Protein AF-A0A2V8PW60-F1 (afdb_monomer_lite)

Sequence (141 aa):
EGDPLLIEDLERRRAELRDELGTIAGQTDAVTRRLIDGKVRRHFFSLAYLLRQYIRREELTMSLAKARLHFKAEINSTPEKEQRNLLLQAIERSATLRRVEALIHLHRLLKVWVAPHVISTSVMLALMVVHIVQVVFFNVR

Secondary structure (DSSP, 8-state):
------HHHHHHHHHHHHHHHHHHHHHS-HHHHHHIIIIIHHHHT-HHHHHHHHHHT--HHHHHHHHHHHTHHHHHT---HHHHHHHHHHHHHHHHHHHHHHHHHHHHHHHHHHHHHHHHHHHHHHHHHHHHHHHHHHHH-

pLDDT: mean 72.58, std 11.62, range [34.59, 96.12]

Structure (mmCIF, N/CA/C/O backbone):
data_AF-A0A2V8PW60-F1
#
_entry.id   AF-A0A2V8PW60-F1
#
loop_
_atom_site.group_PDB
_atom_site.id
_atom_site.type_symbol
_atom_site.label_atom_id
_atom_site.label_alt_id
_atom_site.label_comp_id
_atom_site.label_asym_id
_atom_site.label_entity_id
_atom_site.label_seq_id
_atom_site.pdbx_PDB_ins_code
_atom_site.Cartn_x
_atom_site.Cartn_y
_atom_site.Cartn_z
_atom_site.occupancy
_atom_site.B_iso_or_equiv
_atom_site.auth_seq_id
_atom_site.auth_comp_id
_atom_site.auth_asym_id
_atom_site.auth_atom_id
_atom_site.pdbx_PDB_model_num
ATOM 1 N N . GLU A 1 1 ? 21.622 -1.259 9.336 1.00 34.59 1 GLU A N 1
ATOM 2 C CA . GLU A 1 1 ? 21.223 -1.373 7.921 1.00 34.59 1 GLU A CA 1
ATOM 3 C C . GLU A 1 1 ? 20.133 -2.429 7.804 1.00 34.59 1 GLU A C 1
ATOM 5 O O . GLU A 1 1 ? 20.245 -3.452 8.462 1.00 34.59 1 GLU A O 1
ATOM 10 N N . GLY A 1 2 ? 19.038 -2.149 7.093 1.00 45.53 2 GLY A N 1
ATOM 11 C CA . GLY A 1 2 ? 17.938 -3.101 6.917 1.00 45.53 2 GLY A CA 1
ATOM 12 C C . GLY A 1 2 ? 18.092 -3.835 5.593 1.00 45.53 2 GLY A C 1
ATOM 13 O O . GLY A 1 2 ? 18.260 -3.172 4.570 1.00 45.53 2 GLY A O 1
ATOM 14 N N . ASP A 1 3 ? 18.048 -5.167 5.636 1.00 40.84 3 ASP A N 1
ATOM 15 C CA . ASP A 1 3 ? 18.051 -6.035 4.455 1.00 40.84 3 ASP A CA 1
ATOM 16 C C . ASP A 1 3 ? 17.055 -5.540 3.393 1.00 40.84 3 ASP A C 1
ATOM 18 O O . ASP A 1 3 ? 15.989 -5.012 3.749 1.00 40.84 3 ASP A O 1
ATOM 22 N N . PRO A 1 4 ? 17.364 -5.688 2.091 1.00 49.94 4 PRO A N 1
ATOM 23 C CA . PRO A 1 4 ? 16.420 -5.365 1.035 1.00 49.94 4 PRO A CA 1
ATOM 24 C C . PRO A 1 4 ? 15.196 -6.268 1.197 1.00 49.94 4 PRO A C 1
ATOM 26 O O . PRO A 1 4 ? 15.224 -7.433 0.818 1.00 49.94 4 PRO A O 1
ATOM 29 N N . LEU A 1 5 ? 14.128 -5.723 1.788 1.00 58.25 5 LEU A N 1
ATOM 30 C CA . LEU A 1 5 ? 12.847 -6.405 1.960 1.00 58.25 5 LEU A CA 1
ATOM 31 C C . LEU A 1 5 ? 12.398 -6.947 0.605 1.00 58.25 5 LEU A C 1
ATOM 33 O O . LEU A 1 5 ? 12.009 -6.183 -0.287 1.00 58.25 5 LEU A O 1
ATOM 37 N N . LEU A 1 6 ? 12.480 -8.267 0.457 1.00 69.81 6 LEU A N 1
ATOM 38 C CA . LEU A 1 6 ? 12.026 -8.956 -0.733 1.00 69.81 6 LEU A CA 1
ATOM 39 C C . LEU A 1 6 ? 10.514 -8.766 -0.829 1.00 69.81 6 LEU A C 1
ATOM 41 O O . LEU A 1 6 ? 9.796 -8.745 0.174 1.00 69.81 6 LEU A O 1
ATOM 45 N N . ILE A 1 7 ? 10.006 -8.588 -2.047 1.00 72.62 7 ILE A N 1
ATOM 46 C CA . ILE A 1 7 ? 8.569 -8.367 -2.240 1.00 72.62 7 ILE A CA 1
ATOM 47 C C . ILE A 1 7 ? 7.730 -9.529 -1.694 1.00 72.62 7 ILE A C 1
ATOM 49 O O . ILE A 1 7 ? 6.629 -9.309 -1.202 1.00 72.62 7 ILE A O 1
ATOM 53 N N . GLU A 1 8 ? 8.295 -10.733 -1.698 1.00 75.00 8 GLU A N 1
ATOM 54 C CA . GLU A 1 8 ? 7.716 -11.945 -1.121 1.00 75.00 8 GLU A CA 1
ATOM 55 C C . GLU A 1 8 ? 7.480 -11.808 0.391 1.00 75.00 8 GLU A C 1
ATOM 57 O O . GLU A 1 8 ? 6.430 -12.214 0.888 1.00 75.00 8 GLU A O 1
ATOM 62 N N . ASP A 1 9 ? 8.386 -11.149 1.120 1.00 79.44 9 ASP A N 1
ATOM 63 C CA . ASP A 1 9 ? 8.218 -10.882 2.552 1.00 79.44 9 ASP A CA 1
ATOM 64 C C . ASP A 1 9 ? 7.129 -9.839 2.802 1.00 79.44 9 ASP A C 1
ATOM 66 O O . ASP A 1 9 ? 6.349 -9.955 3.748 1.00 79.44 9 ASP A O 1
ATOM 70 N N . LEU A 1 10 ? 7.021 -8.831 1.930 1.00 77.69 10 LEU A N 1
ATOM 71 C CA . LEU A 1 10 ? 5.940 -7.846 1.998 1.00 77.69 10 LEU A CA 1
ATOM 72 C C . LEU A 1 10 ? 4.581 -8.485 1.691 1.00 77.69 10 LEU A C 1
ATOM 74 O O . LEU A 1 10 ? 3.590 -8.169 2.349 1.00 77.69 10 LEU A O 1
ATOM 78 N N . GLU A 1 11 ? 4.517 -9.395 0.722 1.00 78.69 11 GLU A N 1
ATOM 79 C CA . GLU A 1 11 ? 3.306 -10.147 0.396 1.00 78.69 11 GLU A CA 1
ATOM 80 C C . GLU A 1 11 ? 2.912 -11.109 1.521 1.00 78.69 11 GLU A C 1
ATOM 82 O O . GLU A 1 11 ? 1.738 -11.143 1.905 1.00 78.69 11 GLU A O 1
ATOM 87 N N . ARG A 1 12 ? 3.883 -11.807 2.122 1.00 82.25 12 ARG A N 1
ATOM 88 C CA . ARG A 1 12 ? 3.666 -12.638 3.313 1.00 82.25 12 ARG A CA 1
ATOM 89 C C . ARG A 1 12 ? 3.151 -11.792 4.474 1.00 82.25 12 ARG A C 1
ATOM 91 O O . ARG A 1 12 ? 2.107 -12.101 5.045 1.00 82.25 12 ARG A O 1
ATOM 98 N N . ARG A 1 13 ? 3.791 -10.653 4.750 1.00 80.50 13 ARG A N 1
ATOM 99 C CA . ARG A 1 13 ? 3.367 -9.746 5.822 1.00 80.50 13 ARG A CA 1
ATOM 100 C C . ARG A 1 13 ? 1.979 -9.160 5.580 1.00 80.50 13 ARG A C 1
ATOM 102 O O . ARG A 1 13 ? 1.215 -8.955 6.520 1.00 80.50 13 ARG A O 1
ATOM 109 N N . ARG A 1 14 ? 1.622 -8.899 4.321 1.00 78.88 14 ARG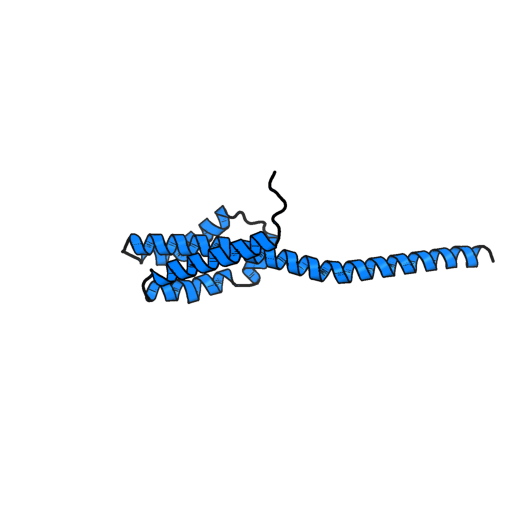 A N 1
ATOM 110 C CA . ARG A 1 14 ? 0.269 -8.483 3.934 1.00 78.88 14 ARG A CA 1
ATOM 111 C C . ARG A 1 14 ? -0.758 -9.570 4.250 1.00 78.88 14 ARG A C 1
ATOM 113 O O . ARG A 1 14 ? -1.842 -9.228 4.716 1.00 78.88 14 ARG A O 1
ATOM 120 N N . ALA A 1 15 ? -0.447 -10.835 3.971 1.00 78.12 15 ALA A N 1
ATOM 121 C CA . ALA A 1 15 ? -1.336 -11.956 4.262 1.00 78.12 15 ALA A CA 1
ATOM 122 C C . ALA A 1 15 ? -1.553 -12.112 5.774 1.00 78.12 15 ALA A C 1
ATOM 124 O O . ALA A 1 15 ? -2.700 -12.138 6.212 1.00 78.12 15 ALA A O 1
ATOM 125 N N . GLU A 1 16 ? -0.475 -12.080 6.562 1.00 81.88 16 GLU A N 1
ATOM 126 C CA . GLU A 1 16 ? -0.526 -12.124 8.031 1.00 81.88 16 GLU A CA 1
ATOM 127 C C . GLU A 1 16 ? -1.394 -11.002 8.613 1.00 81.88 16 GLU A C 1
ATOM 129 O O . GLU A 1 16 ? -2.320 -11.252 9.377 1.00 81.88 16 GLU A O 1
ATOM 134 N N . LEU A 1 17 ? -1.157 -9.752 8.198 1.00 79.06 17 LEU A N 1
ATOM 135 C CA . LEU A 1 17 ? -1.928 -8.599 8.675 1.00 79.06 17 LEU A CA 1
ATOM 136 C C . LEU A 1 17 ? -3.417 -8.697 8.312 1.00 79.06 17 LEU A C 1
ATOM 138 O O . LEU A 1 17 ? -4.274 -8.178 9.027 1.00 79.06 17 LEU A O 1
ATOM 142 N N . ARG A 1 18 ? -3.742 -9.335 7.185 1.00 76.38 18 ARG A N 1
ATOM 143 C CA . ARG A 1 18 ? -5.126 -9.536 6.747 1.00 76.38 18 ARG A CA 1
ATOM 144 C C . ARG A 1 18 ? -5.828 -10.600 7.588 1.00 76.38 18 ARG A C 1
ATOM 146 O O . ARG A 1 18 ? -7.007 -10.429 7.890 1.00 76.38 18 ARG A O 1
ATOM 153 N N . ASP A 1 19 ? -5.104 -11.643 7.971 1.00 80.00 19 ASP A N 1
ATOM 154 C CA . ASP A 1 19 ? -5.589 -12.717 8.837 1.00 80.00 19 ASP A CA 1
ATOM 155 C C . ASP A 1 19 ? -5.802 -12.233 10.282 1.00 80.00 19 ASP A C 1
ATOM 157 O O . ASP A 1 19 ? -6.867 -12.432 10.870 1.00 80.00 19 ASP A O 1
ATOM 161 N N . GLU A 1 20 ? -4.857 -11.453 10.816 1.00 78.69 20 GLU A N 1
ATOM 162 C CA . GLU A 1 20 ? -4.997 -10.784 12.116 1.00 78.69 20 GLU A CA 1
ATOM 163 C C . GLU A 1 20 ? -6.221 -9.854 12.148 1.00 78.69 20 GLU A C 1
ATOM 165 O O . GLU A 1 20 ? -7.005 -9.881 13.096 1.00 78.69 20 GLU A O 1
ATOM 170 N N . LEU A 1 21 ? -6.435 -9.054 11.095 1.00 75.75 21 LEU A N 1
ATOM 171 C CA . LEU A 1 21 ? -7.624 -8.203 10.975 1.00 75.75 21 LEU A CA 1
ATOM 172 C C . LEU A 1 21 ? -8.918 -9.023 10.883 1.00 75.75 21 LEU A C 1
ATOM 174 O O . LEU A 1 21 ? -9.937 -8.604 11.432 1.00 75.75 21 LEU A O 1
ATOM 178 N N . GLY A 1 22 ? -8.888 -10.178 10.213 1.00 73.00 22 GLY A N 1
ATOM 179 C CA . GLY A 1 22 ? -10.010 -11.116 10.156 1.00 73.00 22 GLY A CA 1
ATOM 180 C C . GLY A 1 22 ? -10.350 -11.700 11.528 1.00 73.00 22 GLY A C 1
ATOM 181 O O . GLY A 1 22 ? -11.524 -11.766 11.893 1.00 73.00 22 GLY A O 1
ATOM 182 N N . THR A 1 23 ? -9.327 -12.029 12.315 1.00 79.56 23 THR A N 1
ATOM 183 C CA . THR A 1 23 ? -9.459 -12.532 13.689 1.00 79.56 23 THR A CA 1
ATOM 184 C C . THR A 1 23 ? -10.034 -11.461 14.615 1.00 79.56 23 THR A C 1
ATOM 186 O O . THR A 1 23 ? -11.015 -11.716 15.313 1.00 79.56 23 THR A O 1
ATOM 189 N N . ILE A 1 24 ? -9.511 -10.230 14.548 1.00 72.50 24 ILE A N 1
ATOM 190 C CA . ILE A 1 24 ? -10.041 -9.086 15.304 1.00 72.50 24 ILE A CA 1
ATOM 191 C C . ILE A 1 24 ? -11.506 -8.841 14.925 1.00 72.50 24 ILE A C 1
ATOM 193 O O . ILE A 1 24 ? -12.342 -8.700 15.812 1.00 72.50 24 ILE A O 1
ATOM 197 N N . ALA A 1 25 ? -11.842 -8.869 13.630 1.00 66.19 25 ALA A N 1
ATOM 198 C CA . ALA A 1 25 ? -13.211 -8.704 13.135 1.00 66.19 25 ALA A CA 1
ATOM 199 C C . ALA A 1 25 ? -14.159 -9.848 13.539 1.00 66.19 25 ALA A C 1
ATOM 201 O O . ALA A 1 25 ? -15.371 -9.640 13.594 1.00 66.19 25 ALA A O 1
ATOM 202 N N . GLY A 1 26 ? -13.634 -11.049 13.796 1.00 70.88 26 GLY A N 1
ATOM 203 C CA . GLY A 1 26 ? -14.386 -12.177 14.350 1.00 70.88 26 GLY A CA 1
ATOM 204 C C . GLY A 1 26 ? -14.678 -12.033 15.845 1.00 70.88 26 GLY A C 1
ATOM 205 O O . GLY A 1 26 ? -15.695 -12.533 16.310 1.00 70.88 26 GLY A O 1
ATOM 206 N N . GLN A 1 27 ? -13.821 -11.313 16.573 1.00 70.12 27 GLN A N 1
ATOM 207 C CA . GLN A 1 27 ? -13.957 -11.027 18.006 1.00 70.12 27 GLN A CA 1
ATOM 208 C C . GLN A 1 27 ? -14.714 -9.722 18.299 1.00 70.12 27 GLN A C 1
ATOM 210 O O . GLN A 1 27 ? -15.037 -9.451 19.452 1.00 70.12 27 GLN A O 1
ATOM 215 N N . THR A 1 28 ? -14.989 -8.892 17.285 1.00 61.16 28 THR A N 1
ATOM 216 C CA . THR A 1 28 ? -15.702 -7.620 17.469 1.00 61.16 28 THR A CA 1
ATOM 217 C C . THR A 1 28 ? -17.198 -7.736 17.207 1.00 61.16 28 THR A C 1
ATOM 219 O O . THR A 1 28 ? -17.639 -8.443 16.300 1.00 61.16 28 THR A O 1
ATOM 222 N N . ASP A 1 29 ? -17.971 -6.957 17.964 1.00 62.53 29 ASP A N 1
ATOM 223 C CA . ASP A 1 29 ? -19.420 -6.851 17.816 1.00 62.53 29 ASP A CA 1
ATOM 224 C C . ASP A 1 29 ? -19.842 -6.347 16.415 1.00 62.53 29 ASP A C 1
ATOM 226 O O . ASP A 1 29 ? -19.083 -5.677 15.701 1.00 62.53 29 ASP A O 1
ATOM 230 N N . ALA A 1 30 ? -21.073 -6.661 16.000 1.00 66.88 30 ALA A N 1
ATOM 231 C CA . ALA A 1 30 ? -21.577 -6.429 14.643 1.00 66.88 30 ALA A CA 1
ATOM 232 C C . ALA A 1 30 ? -21.538 -4.946 14.220 1.00 66.88 30 ALA A C 1
ATOM 234 O O . ALA A 1 30 ? -21.344 -4.635 13.039 1.00 66.88 30 ALA A O 1
ATOM 235 N N . VAL A 1 31 ? -21.686 -4.026 15.178 1.00 61.69 31 VAL A N 1
ATOM 236 C CA . VAL A 1 31 ? -21.596 -2.573 14.962 1.00 61.69 31 VAL A CA 1
ATOM 237 C C . VAL A 1 31 ? -20.158 -2.161 14.635 1.00 61.69 31 VAL A C 1
ATOM 239 O O . VAL A 1 31 ? -19.905 -1.471 13.643 1.00 61.69 31 VAL A O 1
ATOM 242 N N . THR A 1 32 ? -19.202 -2.658 15.413 1.00 58.94 32 THR A N 1
ATOM 243 C CA . THR A 1 32 ? -17.771 -2.377 15.270 1.00 58.94 32 THR A CA 1
ATOM 244 C C . THR A 1 32 ? -17.212 -2.985 13.983 1.00 58.94 32 THR A C 1
ATOM 246 O O . THR A 1 32 ? -16.449 -2.343 13.258 1.00 58.94 32 THR A O 1
ATOM 249 N N . ARG A 1 33 ? -17.695 -4.174 13.608 1.00 62.78 33 ARG A N 1
ATOM 250 C CA . ARG A 1 33 ? -17.356 -4.833 12.342 1.00 62.78 33 ARG A CA 1
ATOM 251 C C . ARG A 1 33 ? -17.800 -4.027 11.117 1.00 62.78 33 ARG A C 1
ATOM 253 O O . ARG A 1 33 ? -17.029 -3.880 10.170 1.00 62.78 33 ARG A O 1
ATOM 260 N N . ARG A 1 34 ? -19.005 -3.443 11.141 1.00 64.94 34 ARG A N 1
ATOM 261 C CA . ARG A 1 34 ? -19.510 -2.577 10.054 1.00 64.94 34 ARG A CA 1
ATOM 262 C C . ARG A 1 34 ? -18.724 -1.272 9.929 1.00 64.94 34 ARG A C 1
ATOM 264 O O . ARG A 1 34 ? -18.488 -0.806 8.815 1.00 64.94 34 ARG A O 1
ATOM 271 N N . LEU A 1 35 ? -18.290 -0.696 11.049 1.00 62.91 35 LEU A N 1
ATOM 272 C CA . LEU A 1 35 ? -17.430 0.492 11.071 1.00 62.91 35 LEU A CA 1
ATOM 273 C C . LEU A 1 35 ? -16.058 0.221 10.435 1.00 62.91 35 LEU A C 1
ATOM 275 O O . LEU A 1 35 ? -15.582 1.023 9.623 1.00 62.91 35 LEU A O 1
ATOM 279 N N . ILE A 1 36 ? -15.458 -0.929 10.751 1.00 63.19 36 ILE A N 1
ATOM 280 C CA . ILE A 1 36 ? -14.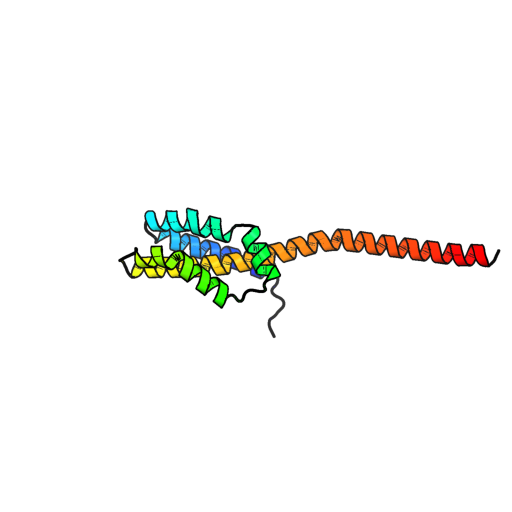172 -1.360 10.191 1.00 63.19 36 ILE A CA 1
ATOM 281 C C . ILE A 1 36 ? -14.302 -1.635 8.684 1.00 63.19 36 ILE A C 1
ATOM 283 O O . ILE A 1 36 ? -13.570 -1.056 7.876 1.00 63.19 36 ILE A O 1
ATOM 287 N N . ASP A 1 37 ? -15.258 -2.464 8.268 1.00 63.03 37 ASP A N 1
ATOM 288 C CA . ASP A 1 37 ? -15.346 -2.878 6.862 1.00 63.03 37 ASP A CA 1
ATOM 289 C C . ASP A 1 37 ? -15.896 -1.762 5.951 1.00 63.03 37 ASP A C 1
ATOM 291 O O . ASP A 1 37 ? -15.499 -1.624 4.795 1.00 63.03 37 ASP A O 1
ATOM 295 N N . GLY A 1 38 ? -16.760 -0.891 6.480 1.00 63.19 38 GLY A N 1
ATOM 296 C CA . GLY A 1 38 ? -17.358 0.207 5.722 1.00 63.19 38 GLY A CA 1
ATOM 297 C C . GLY A 1 38 ? -16.480 1.455 5.631 1.00 63.19 38 GLY A C 1
ATOM 298 O O . GLY A 1 38 ? -16.269 1.994 4.544 1.00 63.19 38 GLY A O 1
ATOM 299 N N . LYS A 1 39 ? -15.988 1.956 6.769 1.00 60.75 39 LYS A N 1
ATOM 300 C CA . LYS A 1 39 ? -15.409 3.308 6.873 1.00 60.75 39 LYS A CA 1
ATOM 301 C C . LYS A 1 39 ? -13.884 3.267 6.849 1.00 60.75 39 LYS A C 1
ATOM 303 O O . LYS A 1 39 ? -13.265 3.988 6.067 1.00 60.75 39 LYS A O 1
ATOM 308 N N . VAL A 1 40 ? -13.286 2.378 7.648 1.00 61.03 40 VAL A N 1
ATOM 309 C CA . VAL A 1 40 ? -11.825 2.192 7.717 1.00 61.03 40 VAL A CA 1
ATOM 310 C C . VAL A 1 40 ? -11.325 1.668 6.376 1.00 61.03 40 VAL A C 1
ATOM 312 O O . VAL A 1 40 ? -10.500 2.313 5.728 1.00 61.03 40 VAL A O 1
ATOM 315 N N . ARG A 1 41 ? -11.895 0.564 5.886 1.00 61.75 41 ARG A N 1
ATOM 316 C CA . ARG A 1 41 ? -11.463 -0.028 4.619 1.00 61.75 41 ARG A CA 1
ATOM 317 C C . ARG A 1 41 ? -11.591 0.952 3.455 1.00 61.75 41 ARG A C 1
ATOM 319 O O . ARG A 1 41 ? -10.642 1.123 2.701 1.00 61.75 41 ARG A O 1
ATOM 326 N N . ARG A 1 42 ? -12.712 1.663 3.334 1.00 64.00 42 ARG A N 1
ATOM 327 C CA . ARG A 1 42 ? -12.956 2.592 2.217 1.00 64.00 42 ARG A CA 1
ATOM 328 C C . ARG A 1 42 ? -12.063 3.835 2.262 1.00 64.00 42 ARG A C 1
ATOM 330 O O . ARG A 1 42 ? -11.611 4.286 1.212 1.00 64.00 42 ARG A O 1
ATOM 337 N N . HIS A 1 43 ? -11.772 4.358 3.454 1.00 60.53 43 HIS A N 1
ATOM 338 C CA . HIS A 1 43 ? -10.877 5.503 3.622 1.00 60.53 43 HIS A CA 1
ATOM 339 C C . HIS A 1 43 ? -9.435 5.139 3.272 1.00 60.53 43 HIS A C 1
ATOM 341 O O . HIS A 1 43 ? -8.810 5.795 2.435 1.00 60.53 43 HIS A O 1
ATOM 347 N N . PHE A 1 44 ? -8.929 4.052 3.860 1.00 58.50 4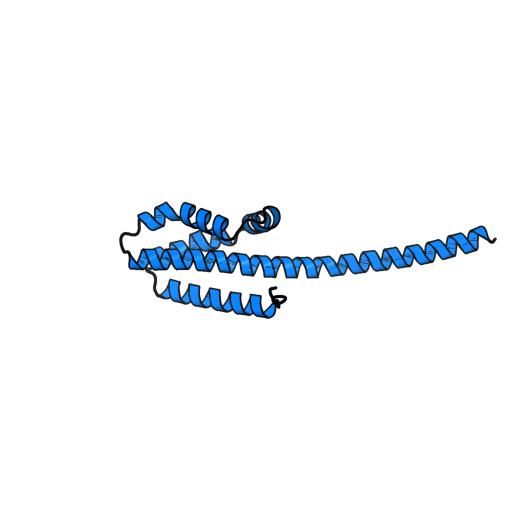4 PHE A N 1
ATOM 348 C CA . PHE A 1 44 ? -7.563 3.624 3.607 1.00 58.50 44 PHE A CA 1
ATOM 349 C C . PHE A 1 44 ? -7.388 3.157 2.164 1.00 58.50 44 PHE A C 1
ATOM 351 O O . PHE A 1 44 ? -6.383 3.524 1.574 1.00 58.50 44 PHE A O 1
ATOM 358 N N . PHE A 1 45 ? -8.360 2.473 1.541 1.00 58.62 45 PHE A N 1
ATOM 359 C CA . PHE A 1 45 ? -8.242 1.983 0.158 1.00 58.62 45 PHE A CA 1
ATOM 360 C C . PHE A 1 45 ? -8.316 3.049 -0.951 1.00 58.62 45 PHE A C 1
ATOM 362 O O . PHE A 1 45 ? -8.075 2.714 -2.113 1.00 58.62 45 PHE A O 1
ATOM 369 N N . SER A 1 46 ? -8.530 4.330 -0.639 1.00 64.81 46 SER A N 1
ATOM 370 C CA . SER A 1 46 ? -8.542 5.390 -1.656 1.00 64.81 46 SER A CA 1
ATOM 371 C C . SER A 1 46 ? -7.173 5.584 -2.335 1.00 64.81 46 SER A C 1
ATOM 373 O O . SER A 1 46 ? -6.139 5.716 -1.671 1.00 64.81 46 SER A O 1
ATOM 375 N N . LEU A 1 47 ? -7.171 5.635 -3.673 1.00 58.53 47 LEU A N 1
ATOM 376 C CA . LEU A 1 47 ? -6.000 5.931 -4.519 1.00 58.53 47 LEU A CA 1
ATOM 377 C C . LEU A 1 47 ? -5.385 7.304 -4.205 1.00 58.53 47 LEU A C 1
ATOM 379 O O . LEU A 1 47 ? -4.164 7.450 -4.201 1.00 58.53 47 LEU A O 1
ATOM 383 N N . ALA A 1 48 ? -6.215 8.293 -3.862 1.00 60.72 48 ALA A N 1
ATOM 384 C CA . ALA A 1 48 ? -5.749 9.623 -3.469 1.00 60.72 48 ALA A CA 1
ATOM 385 C C . ALA A 1 48 ? -4.919 9.585 -2.174 1.00 60.72 48 ALA A C 1
ATOM 387 O O . ALA A 1 48 ? -3.961 10.343 -2.020 1.00 60.72 48 ALA A O 1
ATOM 388 N N . TYR A 1 49 ? -5.255 8.672 -1.255 1.00 62.53 49 TYR A N 1
ATOM 389 C CA . TYR A 1 49 ? -4.520 8.496 -0.004 1.00 62.53 49 TYR A CA 1
ATOM 390 C C . TYR A 1 49 ? -3.138 7.867 -0.246 1.00 62.53 49 TYR A C 1
ATOM 392 O O . TYR A 1 49 ? -2.158 8.301 0.356 1.00 62.53 49 TYR A O 1
ATOM 400 N N . LEU A 1 50 ? -3.036 6.920 -1.191 1.00 62.66 50 LEU A N 1
ATOM 401 C CA . LEU A 1 50 ? -1.759 6.328 -1.621 1.00 62.66 50 LEU A CA 1
ATOM 402 C C . LEU A 1 50 ? -0.822 7.361 -2.245 1.00 62.66 50 LEU A C 1
ATOM 404 O O . LEU A 1 50 ? 0.332 7.479 -1.836 1.00 62.66 50 LEU A O 1
ATOM 408 N N . LEU A 1 51 ? -1.332 8.126 -3.213 1.00 61.69 51 LEU A N 1
ATOM 409 C CA . LEU A 1 51 ? -0.569 9.174 -3.894 1.00 61.69 51 LEU A CA 1
ATOM 410 C C . LEU A 1 51 ? -0.066 10.221 -2.899 1.00 61.69 51 LEU A C 1
ATOM 412 O O . LEU A 1 51 ? 1.104 10.599 -2.931 1.00 61.69 51 LEU A O 1
ATOM 416 N N . ARG A 1 52 ? -0.919 10.636 -1.957 1.00 65.50 52 ARG A N 1
ATOM 417 C CA . ARG A 1 52 ? -0.537 11.581 -0.906 1.00 65.50 52 ARG A CA 1
ATOM 418 C C . ARG A 1 52 ? 0.569 11.032 -0.006 1.00 65.50 52 ARG A C 1
ATOM 420 O O . ARG A 1 52 ? 1.497 11.776 0.300 1.00 65.50 52 ARG A O 1
ATOM 427 N N . GLN A 1 53 ? 0.483 9.767 0.404 1.00 64.25 53 GLN A N 1
ATOM 428 C CA . GLN A 1 53 ? 1.476 9.145 1.283 1.00 64.25 53 GLN A CA 1
ATOM 429 C C . GLN A 1 53 ? 2.850 9.050 0.608 1.00 64.25 53 GLN A C 1
ATOM 431 O O . GLN A 1 53 ? 3.868 9.309 1.248 1.00 64.25 53 GLN A O 1
ATOM 436 N N . TYR A 1 54 ? 2.872 8.746 -0.692 1.00 62.88 54 TYR A N 1
ATOM 437 C CA . TYR A 1 54 ? 4.105 8.691 -1.472 1.00 62.88 54 TYR A CA 1
ATOM 438 C C . TYR A 1 54 ? 4.717 10.081 -1.696 1.00 62.88 54 TYR A C 1
ATOM 440 O O . TYR A 1 54 ? 5.905 10.277 -1.454 1.00 62.88 54 TYR A O 1
ATOM 448 N N . ILE A 1 55 ? 3.898 11.067 -2.079 1.00 60.38 55 ILE A N 1
ATOM 449 C CA . ILE A 1 55 ? 4.362 12.433 -2.362 1.00 60.38 55 ILE A CA 1
ATOM 450 C C . ILE A 1 55 ? 4.847 13.140 -1.091 1.00 60.38 55 ILE A C 1
ATOM 452 O O . ILE A 1 55 ? 5.855 13.839 -1.122 1.00 60.38 55 ILE A O 1
ATOM 456 N N . ARG A 1 56 ? 4.149 12.976 0.041 1.00 60.12 56 ARG A N 1
ATOM 457 C CA . ARG A 1 56 ? 4.488 13.686 1.285 1.00 60.12 56 ARG A CA 1
ATOM 458 C C . ARG A 1 56 ? 5.518 12.982 2.165 1.00 60.12 56 ARG A C 1
ATOM 460 O O . ARG A 1 56 ? 5.891 13.572 3.173 1.00 60.12 56 ARG A O 1
ATOM 467 N N . ARG A 1 57 ? 5.948 11.754 1.830 1.00 62.72 57 ARG A N 1
ATOM 468 C CA . ARG A 1 57 ? 6.781 10.906 2.711 1.00 62.72 57 ARG A CA 1
ATOM 469 C C . ARG A 1 57 ? 6.295 10.954 4.171 1.00 62.72 57 ARG A C 1
ATOM 471 O O . ARG A 1 57 ? 7.086 11.139 5.089 1.00 62.72 57 ARG A O 1
ATOM 478 N N . GLU A 1 58 ? 4.981 10.861 4.389 1.00 62.84 58 GLU A N 1
ATOM 479 C CA . GLU A 1 58 ? 4.425 10.972 5.744 1.00 62.84 58 GLU A CA 1
ATOM 480 C C . GLU A 1 58 ? 4.931 9.811 6.616 1.00 62.84 58 GLU A C 1
ATOM 482 O O . GLU A 1 58 ? 4.808 8.638 6.247 1.00 62.84 58 GLU A O 1
ATOM 487 N N . GLU A 1 59 ? 5.500 10.141 7.780 1.00 62.72 59 GLU A N 1
ATOM 488 C CA . GLU A 1 59 ? 5.934 9.147 8.758 1.00 62.72 59 GLU A CA 1
ATOM 489 C C . GLU A 1 59 ? 4.748 8.331 9.288 1.00 62.72 59 GLU A C 1
ATOM 491 O O . GLU A 1 59 ? 3.624 8.823 9.444 1.00 62.72 59 GLU A O 1
ATOM 496 N N . LEU A 1 60 ? 5.010 7.058 9.601 1.00 61.12 60 LEU A N 1
ATOM 497 C CA . LEU A 1 60 ? 3.996 6.119 10.085 1.00 61.12 60 LEU A CA 1
ATOM 498 C C . LEU A 1 60 ? 3.272 6.666 11.323 1.00 61.12 60 LEU A C 1
ATOM 500 O O . LEU A 1 60 ? 2.048 6.602 11.393 1.00 61.12 60 LEU A O 1
ATOM 504 N N . THR A 1 61 ? 4.019 7.266 12.246 1.00 62.50 61 THR A N 1
ATOM 505 C CA . THR A 1 61 ? 3.545 7.906 13.482 1.00 62.50 61 THR A CA 1
ATOM 506 C C . THR A 1 61 ? 2.516 9.002 13.214 1.00 62.50 61 THR A C 1
ATOM 508 O O . THR A 1 61 ? 1.452 9.011 13.833 1.00 62.50 61 THR A O 1
ATOM 511 N N . MET A 1 62 ? 2.776 9.872 12.237 1.00 65.75 62 MET A N 1
ATOM 512 C CA . MET A 1 62 ? 1.861 10.935 11.810 1.00 65.75 62 MET A CA 1
ATOM 513 C C . MET A 1 62 ? 0.584 10.368 11.188 1.00 65.75 62 MET A C 1
ATOM 515 O O . MET A 1 62 ? -0.519 10.808 11.522 1.00 65.75 62 MET A O 1
ATOM 519 N N . SER A 1 63 ? 0.709 9.354 10.326 1.00 67.69 63 SER A N 1
ATOM 520 C CA . SER A 1 63 ? -0.455 8.708 9.705 1.00 67.69 63 SER A CA 1
ATOM 521 C C . SER A 1 63 ? -1.348 8.012 10.742 1.00 67.69 63 SER A C 1
ATOM 523 O O . SER A 1 63 ? -2.575 8.119 10.679 1.00 67.69 63 SER A O 1
ATOM 525 N N . LEU A 1 64 ? -0.736 7.388 11.754 1.00 67.31 64 LEU A N 1
ATOM 526 C CA . LEU A 1 64 ? -1.425 6.732 12.861 1.00 67.31 64 LEU A CA 1
ATOM 527 C C . LEU A 1 64 ? -2.106 7.737 13.787 1.00 67.31 64 LEU A C 1
ATOM 529 O O . LEU A 1 64 ? -3.266 7.553 14.147 1.00 67.31 64 LEU A O 1
ATOM 533 N N . ALA A 1 65 ? -1.421 8.827 14.136 1.00 69.31 65 ALA A N 1
ATOM 534 C CA . ALA A 1 65 ? -1.989 9.899 14.947 1.00 69.31 65 ALA A CA 1
ATOM 535 C C . ALA A 1 65 ? -3.217 10.525 14.269 1.00 69.31 65 ALA A C 1
ATOM 537 O O . ALA A 1 65 ? -4.237 10.772 14.914 1.00 69.31 65 ALA A O 1
ATOM 538 N N . LYS A 1 66 ? -3.155 10.713 12.948 1.00 70.44 66 LYS A N 1
ATOM 539 C CA . LYS A 1 66 ? -4.249 11.267 12.146 1.00 70.44 66 LYS A CA 1
ATOM 540 C C . LYS A 1 66 ? -5.428 10.304 12.024 1.00 70.44 66 LYS A C 1
ATOM 542 O O . LYS A 1 66 ? -6.571 10.729 12.168 1.00 70.44 66 LYS A O 1
ATOM 547 N N . ALA A 1 67 ? -5.157 9.012 11.832 1.00 68.94 67 ALA A N 1
ATOM 548 C CA . ALA A 1 67 ? -6.181 7.972 11.852 1.00 68.94 67 ALA A CA 1
ATOM 549 C C . ALA A 1 67 ? -6.871 7.891 13.223 1.00 68.94 67 ALA A C 1
ATOM 551 O O . ALA A 1 67 ? -8.098 7.912 13.301 1.00 68.94 67 ALA A O 1
ATOM 552 N N . ARG A 1 68 ? -6.096 7.900 14.314 1.00 68.00 68 ARG A N 1
ATOM 553 C CA . ARG A 1 68 ? -6.628 7.937 15.684 1.00 68.00 68 ARG A CA 1
ATOM 554 C C . ARG A 1 68 ? -7.480 9.179 15.937 1.00 68.00 68 ARG A C 1
ATOM 556 O O . ARG A 1 68 ? -8.526 9.060 16.561 1.00 68.00 68 ARG A O 1
ATOM 563 N N . LEU A 1 69 ? -7.077 10.350 15.439 1.00 69.88 69 LEU A N 1
ATOM 564 C CA . LEU A 1 69 ? -7.881 11.576 15.514 1.00 69.88 69 LEU A CA 1
ATOM 565 C C . LEU A 1 69 ? -9.196 11.449 14.741 1.00 69.88 69 LEU A C 1
ATOM 567 O O . LEU A 1 69 ? -10.243 11.824 15.261 1.00 69.88 69 LEU A O 1
ATOM 571 N N . HIS A 1 70 ? -9.149 10.884 13.535 1.00 66.75 70 HIS A N 1
ATOM 572 C CA . HIS A 1 70 ? -10.323 10.708 12.684 1.00 66.75 70 HIS A CA 1
ATOM 573 C C . HIS A 1 70 ? -11.359 9.763 13.310 1.00 66.75 70 HIS A C 1
ATOM 575 O O . HIS A 1 70 ? -12.557 10.015 13.226 1.00 66.75 70 HIS A O 1
ATOM 581 N N . PHE A 1 71 ? -10.905 8.703 13.981 1.00 67.12 71 PHE A N 1
ATOM 582 C CA . PHE A 1 71 ? -11.776 7.749 14.672 1.00 67.12 71 PHE A CA 1
ATOM 583 C C . PHE A 1 71 ? -11.988 8.073 16.156 1.00 67.12 71 PHE A C 1
ATOM 585 O O . PHE A 1 71 ? -12.669 7.326 16.850 1.00 67.12 71 PHE A O 1
ATOM 592 N N . LYS A 1 72 ? -11.463 9.198 16.663 1.00 70.25 72 LYS A N 1
ATOM 593 C CA . LYS A 1 72 ? -11.544 9.574 18.086 1.00 70.25 72 LYS A CA 1
ATOM 594 C C . LYS A 1 72 ? -12.986 9.681 18.584 1.00 70.25 72 LYS A C 1
ATOM 596 O O . LYS A 1 72 ? -13.260 9.301 19.718 1.00 70.25 72 LYS A O 1
ATOM 601 N N . ALA A 1 73 ? -13.899 10.170 17.743 1.00 68.38 73 ALA A N 1
ATOM 602 C CA . ALA A 1 73 ? -15.321 10.267 18.070 1.00 68.38 73 ALA A CA 1
ATOM 603 C C . ALA A 1 73 ? -15.956 8.880 18.281 1.00 68.38 73 ALA A C 1
ATOM 605 O O . ALA A 1 73 ? -16.609 8.662 19.294 1.00 68.38 73 ALA A O 1
ATOM 606 N N . GLU A 1 74 ? -15.678 7.929 17.386 1.00 65.50 74 GLU A N 1
ATOM 607 C CA . GLU A 1 74 ? -16.175 6.546 17.466 1.00 65.50 74 GLU A CA 1
ATOM 608 C C . GLU A 1 74 ? -15.476 5.717 18.564 1.00 65.50 74 GLU A C 1
ATOM 610 O O . GLU A 1 74 ? -16.092 4.891 19.237 1.00 65.50 74 GLU A O 1
ATOM 615 N N . ILE A 1 75 ? -14.198 6.000 18.828 1.00 67.19 75 ILE A N 1
ATOM 616 C CA . ILE A 1 75 ? -13.464 5.451 19.974 1.00 67.19 75 ILE A CA 1
ATOM 617 C C . ILE A 1 75 ? -14.104 5.924 21.282 1.00 67.19 75 ILE A C 1
ATOM 619 O O . ILE A 1 75 ? -14.230 5.143 22.218 1.00 67.19 75 ILE A O 1
ATOM 623 N N . ASN A 1 76 ? -14.482 7.198 21.385 1.00 68.12 76 ASN A N 1
ATOM 624 C CA . ASN A 1 76 ? -15.064 7.759 22.605 1.00 68.12 76 ASN A CA 1
ATOM 625 C C . ASN A 1 76 ? -16.532 7.369 22.810 1.00 68.12 76 ASN A C 1
ATOM 627 O O . ASN A 1 76 ? -16.981 7.347 23.951 1.00 68.12 76 ASN A O 1
ATOM 631 N N . SER A 1 77 ? -17.260 7.045 21.739 1.00 66.12 77 SER A N 1
ATOM 632 C CA . SER A 1 77 ? -18.639 6.556 21.822 1.00 66.12 77 SER A CA 1
ATOM 633 C C . SER A 1 77 ? -18.741 5.077 22.196 1.00 66.12 77 SER A C 1
ATOM 635 O O . SER A 1 77 ? -19.848 4.599 22.414 1.00 66.12 77 SER A O 1
ATOM 637 N N . THR A 1 78 ? -17.621 4.348 22.253 1.00 61.81 78 THR A N 1
ATOM 638 C CA . THR A 1 78 ? -17.580 2.942 22.675 1.00 61.81 78 THR A CA 1
ATOM 639 C C . THR A 1 78 ? -17.288 2.879 24.182 1.00 61.81 78 THR A C 1
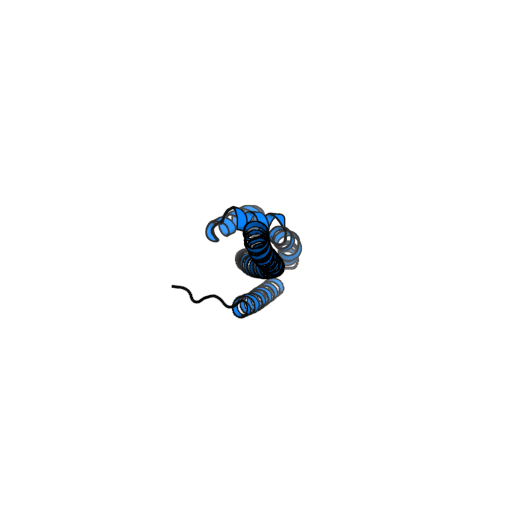ATOM 641 O O . THR A 1 78 ? -16.150 3.144 24.583 1.00 61.81 78 THR A O 1
ATOM 644 N N . PRO A 1 79 ? -18.283 2.571 25.038 1.00 60.94 79 PRO A N 1
ATOM 645 C CA . PRO A 1 79 ? -18.120 2.605 26.494 1.00 60.94 79 PRO A CA 1
ATOM 646 C C . PRO A 1 79 ? -17.296 1.425 27.032 1.00 60.94 79 PRO A C 1
ATOM 648 O O . PRO A 1 79 ? -16.651 1.539 28.074 1.00 60.94 79 PRO A O 1
ATOM 651 N N . GLU A 1 80 ? -17.276 0.302 26.313 1.00 72.62 80 GLU A N 1
ATOM 652 C CA . GLU A 1 80 ? -16.586 -0.916 26.727 1.00 72.62 80 GLU A CA 1
ATOM 653 C C . GLU A 1 80 ? -15.085 -0.850 26.400 1.00 72.62 80 GLU A C 1
ATOM 655 O O . GLU A 1 80 ? -14.681 -0.760 25.237 1.00 72.62 80 GLU A O 1
ATOM 660 N N . LYS A 1 81 ? -14.234 -0.893 27.438 1.00 74.06 81 LYS A N 1
ATOM 661 C CA . LYS A 1 81 ? -12.765 -0.796 27.308 1.00 74.06 81 LYS A CA 1
ATOM 662 C C . LYS A 1 81 ? -12.173 -1.858 26.378 1.00 74.06 81 LYS A C 1
ATOM 664 O O . LYS A 1 81 ? -11.206 -1.566 25.677 1.00 74.06 81 LYS A O 1
ATOM 669 N N . GLU A 1 82 ? -12.738 -3.059 26.377 1.00 72.62 82 GLU A N 1
ATOM 670 C CA . GLU A 1 82 ? -12.243 -4.193 25.597 1.00 72.62 82 GLU A CA 1
ATOM 671 C C . GLU A 1 82 ? -12.488 -3.993 24.096 1.00 72.62 82 GLU A C 1
ATOM 673 O O . GLU A 1 82 ? -11.542 -4.003 23.305 1.00 72.62 82 GLU A O 1
ATOM 678 N N . GLN A 1 83 ? -13.715 -3.631 23.710 1.00 68.06 83 GLN A N 1
ATOM 679 C CA . GLN A 1 83 ? -14.045 -3.276 22.325 1.00 68.06 83 GLN A CA 1
ATOM 680 C C . GLN A 1 83 ? -13.255 -2.063 21.823 1.00 68.06 83 GLN A C 1
ATOM 682 O O . GLN A 1 83 ? -12.836 -2.002 20.666 1.00 68.06 83 GLN A O 1
ATOM 687 N N . ARG A 1 84 ? -12.998 -1.101 22.712 1.00 74.25 84 ARG A N 1
ATOM 688 C CA . ARG A 1 84 ? -12.213 0.096 22.408 1.00 74.25 84 ARG A CA 1
ATOM 689 C C . ARG A 1 84 ? -10.749 -0.241 22.097 1.00 74.25 84 ARG A C 1
ATOM 691 O O . ARG A 1 84 ? -10.162 0.364 21.199 1.00 74.25 84 ARG A O 1
ATOM 698 N N . ASN A 1 85 ? -10.172 -1.220 22.797 1.00 77.44 85 ASN A N 1
ATOM 699 C CA . ASN A 1 85 ? -8.814 -1.706 22.541 1.00 77.44 85 ASN A CA 1
ATOM 700 C C . ASN A 1 85 ? -8.738 -2.498 21.223 1.00 77.44 85 ASN A C 1
ATOM 702 O O . ASN A 1 85 ? -7.839 -2.264 20.415 1.00 77.44 85 ASN A O 1
ATOM 706 N N . LEU A 1 86 ? -9.732 -3.350 20.946 1.00 74.12 86 LEU A N 1
ATOM 707 C CA . LEU A 1 86 ? -9.842 -4.068 19.670 1.00 74.12 86 LEU A CA 1
ATOM 708 C C . LEU A 1 86 ? -9.962 -3.109 18.476 1.00 74.12 86 LEU A C 1
ATOM 710 O O . LEU A 1 86 ? -9.307 -3.305 17.452 1.00 74.12 86 LEU A O 1
ATOM 714 N N . LEU A 1 87 ? -10.732 -2.025 18.614 1.00 72.12 87 LEU A N 1
ATOM 715 C CA . LEU A 1 87 ? -10.865 -1.007 17.571 1.00 72.12 87 LEU A CA 1
ATOM 716 C C . LEU A 1 87 ? -9.551 -0.242 17.334 1.00 72.12 87 LEU A C 1
ATOM 718 O O . LEU A 1 87 ? -9.188 0.013 16.186 1.00 72.12 87 LEU A O 1
ATOM 722 N N . LEU A 1 88 ? -8.802 0.086 18.393 1.00 76.94 88 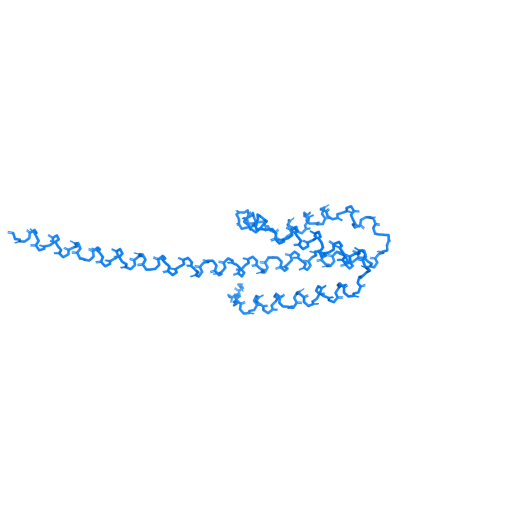LEU A N 1
ATOM 723 C CA . LEU A 1 88 ? -7.474 0.697 18.263 1.00 76.94 88 LEU A CA 1
ATOM 724 C C . LEU A 1 88 ? -6.485 -0.231 17.547 1.00 76.94 88 LEU A C 1
ATOM 726 O O . LEU A 1 88 ? -5.800 0.215 16.624 1.00 76.94 88 LEU A O 1
ATOM 730 N N . GLN A 1 89 ? -6.461 -1.517 17.907 1.00 78.00 89 GLN A N 1
ATOM 731 C CA . GLN A 1 89 ? -5.630 -2.510 17.226 1.00 78.00 89 GLN A CA 1
ATOM 732 C C . GLN A 1 89 ? -6.031 -2.671 15.757 1.00 78.00 89 GLN A C 1
ATOM 734 O O . GLN A 1 89 ? -5.163 -2.701 14.888 1.00 78.00 89 GLN A O 1
ATOM 739 N N . ALA A 1 90 ? -7.328 -2.688 15.443 1.00 74.44 90 ALA A N 1
ATOM 740 C CA . ALA A 1 90 ? -7.803 -2.733 14.062 1.00 74.44 90 ALA A CA 1
ATOM 741 C C . ALA A 1 90 ? -7.353 -1.501 13.254 1.00 74.44 90 ALA A C 1
ATOM 743 O O . ALA A 1 90 ? -6.938 -1.626 12.099 1.00 74.44 90 ALA A O 1
ATOM 744 N N . ILE A 1 91 ? -7.383 -0.303 13.849 1.00 76.75 91 ILE A N 1
ATOM 745 C CA . ILE A 1 91 ? -6.898 0.931 13.209 1.00 76.75 91 ILE A CA 1
ATOM 746 C C . ILE A 1 91 ? -5.387 0.855 12.960 1.00 76.75 91 ILE A C 1
ATOM 748 O O . ILE A 1 91 ? -4.922 1.196 11.875 1.00 76.75 91 ILE A O 1
ATOM 752 N N . GLU A 1 92 ? -4.613 0.374 13.930 1.00 77.62 92 GLU A N 1
ATOM 753 C CA . GLU A 1 92 ? -3.166 0.203 13.780 1.00 77.62 92 GLU A CA 1
ATOM 754 C C . GLU A 1 92 ? -2.811 -0.805 12.691 1.00 77.62 92 GLU A C 1
ATOM 756 O O . GLU A 1 92 ? -2.025 -0.493 11.794 1.00 77.62 92 GLU A O 1
ATOM 761 N N . ARG A 1 93 ? -3.427 -1.990 12.728 1.00 77.50 93 ARG A N 1
ATOM 762 C CA . ARG A 1 93 ? -3.176 -3.066 11.764 1.00 77.50 93 ARG A CA 1
ATOM 763 C C . ARG A 1 93 ? -3.661 -2.708 10.358 1.00 77.50 93 ARG A C 1
ATOM 765 O O . ARG A 1 93 ? -3.013 -3.056 9.376 1.00 77.50 93 ARG A O 1
ATOM 772 N N . SER A 1 94 ? -4.752 -1.953 10.229 1.00 72.88 94 SER A N 1
ATOM 773 C CA . SER A 1 94 ? -5.211 -1.454 8.924 1.00 72.88 94 SER A CA 1
ATOM 774 C C . SER A 1 94 ? -4.300 -0.360 8.357 1.00 72.88 94 SER A C 1
ATOM 776 O O . SER A 1 94 ? -4.011 -0.366 7.157 1.00 72.88 94 SER A O 1
ATOM 778 N N . ALA A 1 95 ? -3.777 0.535 9.201 1.00 72.75 95 ALA A N 1
ATOM 779 C CA . ALA A 1 95 ? -2.806 1.542 8.785 1.00 72.75 95 ALA A CA 1
ATOM 780 C C . ALA A 1 95 ? -1.478 0.909 8.328 1.00 72.75 95 ALA A C 1
ATOM 782 O O . ALA A 1 95 ? -0.926 1.304 7.296 1.00 72.75 95 ALA A O 1
ATOM 783 N N . THR A 1 96 ? -0.976 -0.105 9.045 1.00 75.38 96 THR A N 1
ATOM 784 C CA . THR A 1 96 ? 0.241 -0.834 8.647 1.00 75.38 96 THR A CA 1
ATOM 785 C C . THR A 1 96 ? 0.021 -1.649 7.375 1.00 75.38 96 THR A C 1
ATOM 787 O O . THR A 1 96 ? 0.844 -1.561 6.461 1.00 75.38 96 THR A O 1
ATOM 790 N N . LEU A 1 97 ? -1.113 -2.351 7.251 1.00 75.75 97 LEU A N 1
ATOM 791 C CA . LEU A 1 97 ? -1.492 -3.068 6.031 1.00 75.75 97 LEU A CA 1
ATOM 792 C C . LEU A 1 97 ? -1.499 -2.134 4.818 1.00 75.75 97 LEU A C 1
ATOM 794 O O . LEU A 1 97 ? -0.964 -2.482 3.765 1.00 75.75 97 LEU A O 1
ATOM 798 N N . ARG A 1 98 ? -2.044 -0.919 4.964 1.00 72.88 98 ARG A N 1
ATOM 799 C CA . ARG A 1 98 ? -2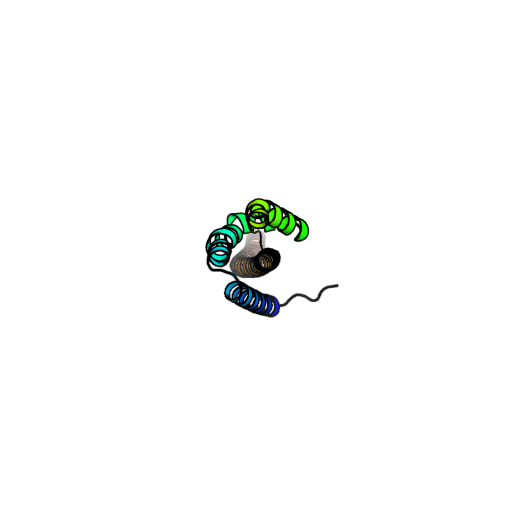.094 0.040 3.859 1.00 72.88 98 ARG A CA 1
ATOM 800 C C . ARG A 1 98 ? -0.706 0.462 3.384 1.00 72.88 98 ARG A C 1
ATOM 802 O O . ARG A 1 98 ? -0.496 0.597 2.180 1.00 72.88 98 ARG A O 1
ATOM 809 N N . ARG A 1 99 ? 0.255 0.629 4.295 1.00 73.50 99 ARG A N 1
ATOM 810 C CA . ARG A 1 99 ? 1.646 0.940 3.933 1.00 73.50 99 ARG A CA 1
ATOM 811 C C . ARG A 1 99 ? 2.303 -0.208 3.168 1.00 73.50 99 ARG A C 1
ATOM 813 O O . ARG A 1 99 ? 2.980 0.044 2.174 1.00 73.50 99 ARG A O 1
ATOM 820 N N . VAL A 1 100 ? 2.090 -1.449 3.605 1.00 77.50 100 VAL A N 1
ATOM 821 C CA . VAL A 1 100 ? 2.606 -2.637 2.906 1.00 77.50 100 VAL A CA 1
ATOM 822 C C . VAL A 1 100 ? 2.015 -2.721 1.495 1.00 77.50 100 VAL A C 1
ATOM 824 O O . VAL A 1 100 ? 2.752 -2.878 0.524 1.00 77.50 100 VAL A O 1
ATOM 827 N N . GLU A 1 101 ? 0.706 -2.503 1.345 1.00 72.06 101 GLU A N 1
ATOM 828 C CA . GLU A 1 101 ? 0.064 -2.463 0.026 1.00 72.06 101 GLU A CA 1
ATOM 829 C C . GLU A 1 101 ? 0.575 -1.325 -0.868 1.00 72.06 101 GLU A C 1
ATOM 831 O O . GLU A 1 101 ? 0.688 -1.518 -2.081 1.00 72.06 101 GLU A O 1
ATOM 836 N N . ALA A 1 102 ? 0.894 -0.164 -0.287 1.00 70.62 102 ALA A N 1
ATOM 837 C CA . ALA A 1 102 ? 1.474 0.968 -1.004 1.00 70.62 102 ALA A CA 1
ATOM 838 C C . ALA A 1 102 ? 2.860 0.638 -1.571 1.00 70.62 102 ALA A C 1
ATOM 840 O O . ALA A 1 102 ? 3.133 0.935 -2.733 1.00 70.62 102 ALA A O 1
ATOM 841 N N . LEU A 1 103 ? 3.713 -0.010 -0.772 1.00 74.75 103 LEU A N 1
ATOM 842 C CA . LEU A 1 103 ? 5.052 -0.437 -1.187 1.00 74.75 103 LEU A CA 1
ATOM 843 C C . LEU A 1 103 ? 4.986 -1.476 -2.311 1.00 74.75 103 LEU A C 1
ATOM 845 O O . LEU A 1 103 ? 5.683 -1.333 -3.314 1.00 74.75 103 LEU A O 1
ATOM 849 N N . ILE A 1 104 ? 4.093 -2.462 -2.189 1.00 76.00 104 ILE A N 1
ATOM 850 C CA . ILE A 1 104 ? 3.861 -3.470 -3.234 1.00 76.00 104 ILE A CA 1
ATOM 851 C C . ILE A 1 104 ? 3.373 -2.803 -4.531 1.00 76.00 104 ILE A C 1
ATOM 853 O O . ILE A 1 104 ? 3.877 -3.103 -5.614 1.00 76.00 104 ILE A O 1
ATOM 857 N N . HIS A 1 105 ? 2.420 -1.865 -4.443 1.00 74.25 105 HIS A N 1
ATOM 858 C CA . HIS A 1 105 ? 1.920 -1.142 -5.618 1.00 74.25 105 HIS A CA 1
ATOM 859 C C . HIS A 1 105 ? 3.000 -0.301 -6.288 1.00 74.25 105 HIS A C 1
ATOM 861 O O . HIS A 1 105 ? 3.117 -0.333 -7.511 1.00 74.25 105 HIS A O 1
ATOM 867 N N . LEU A 1 106 ? 3.793 0.429 -5.503 1.00 73.38 106 LEU A N 1
ATOM 868 C CA . LEU A 1 106 ? 4.894 1.231 -6.017 1.00 73.38 106 LEU A CA 1
ATOM 869 C C . LEU A 1 106 ? 5.912 0.353 -6.744 1.00 73.38 106 LEU A C 1
ATOM 871 O O . LEU A 1 106 ? 6.304 0.679 -7.860 1.00 73.38 106 LEU A O 1
ATOM 875 N N . HIS A 1 107 ? 6.297 -0.775 -6.144 1.00 75.94 107 HIS A N 1
ATOM 876 C CA . HIS A 1 107 ? 7.213 -1.717 -6.774 1.00 75.94 107 HIS A CA 1
ATOM 877 C C . HIS A 1 107 ? 6.656 -2.231 -8.108 1.00 75.94 107 HIS A C 1
ATOM 879 O O . HIS A 1 107 ? 7.357 -2.241 -9.120 1.00 75.94 107 HIS A O 1
ATOM 885 N N . ARG A 1 108 ? 5.375 -2.612 -8.144 1.00 77.75 108 ARG A N 1
ATOM 886 C CA . ARG A 1 108 ? 4.730 -3.108 -9.365 1.00 77.75 108 ARG A CA 1
ATOM 887 C C . ARG A 1 108 ? 4.646 -2.033 -10.448 1.00 77.75 108 ARG A C 1
ATOM 889 O O . ARG A 1 108 ? 4.900 -2.329 -11.611 1.00 77.75 108 ARG A O 1
ATOM 896 N N . LEU A 1 109 ? 4.341 -0.794 -10.069 1.00 75.62 109 LEU A N 1
ATOM 897 C CA . LEU A 1 109 ? 4.289 0.349 -10.980 1.00 75.62 109 LEU A CA 1
ATOM 898 C C . LEU A 1 109 ? 5.678 0.678 -11.533 1.00 75.62 109 LEU A C 1
ATOM 900 O O . LEU A 1 109 ? 5.819 0.878 -12.736 1.00 75.62 109 LEU A O 1
ATOM 904 N N . LEU A 1 110 ? 6.708 0.643 -10.684 1.00 74.38 110 LEU A N 1
ATOM 905 C CA . LEU A 1 110 ? 8.093 0.823 -11.104 1.00 74.38 110 LEU A CA 1
ATOM 906 C C . LEU A 1 110 ? 8.502 -0.265 -12.102 1.00 74.38 110 LEU A C 1
ATOM 908 O O . LEU A 1 110 ? 9.035 0.050 -13.157 1.00 74.38 110 LEU A O 1
ATOM 912 N N . LYS A 1 111 ? 8.177 -1.533 -11.833 1.00 76.31 111 LYS A N 1
ATOM 913 C CA . LYS A 1 111 ? 8.473 -2.644 -12.748 1.00 76.31 111 LYS A CA 1
ATOM 914 C C . LYS A 1 111 ? 7.773 -2.486 -14.103 1.00 76.31 111 LYS A C 1
ATOM 916 O O . LYS A 1 111 ? 8.385 -2.727 -15.140 1.00 76.31 111 LYS A O 1
ATOM 921 N N . VAL A 1 112 ? 6.513 -2.046 -14.097 1.00 78.81 112 VAL A N 1
ATOM 922 C CA . VAL A 1 112 ? 5.745 -1.769 -15.323 1.00 78.81 112 VAL A CA 1
ATOM 923 C C . VAL A 1 112 ? 6.316 -0.581 -16.094 1.00 78.81 112 VAL A C 1
ATOM 925 O O . VAL A 1 112 ? 6.289 -0.606 -17.317 1.00 78.81 112 VAL A O 1
ATOM 928 N N . TRP A 1 113 ? 6.846 0.437 -15.412 1.00 79.44 113 TRP A N 1
ATOM 929 C CA . TRP A 1 113 ? 7.399 1.635 -16.049 1.00 79.44 113 TRP A CA 1
ATOM 930 C C . TRP A 1 113 ? 8.840 1.459 -16.546 1.00 79.44 113 TRP A C 1
ATOM 932 O O . TRP A 1 113 ? 9.221 2.026 -17.568 1.00 79.44 113 TRP A O 1
ATOM 942 N N . VAL A 1 114 ? 9.639 0.628 -15.875 1.00 79.06 114 VAL A N 1
ATOM 943 C CA . VAL A 1 114 ? 11.023 0.342 -16.277 1.00 79.06 114 VAL A CA 1
ATOM 944 C C . VAL A 1 114 ? 11.072 -0.365 -17.632 1.00 79.06 114 VAL A C 1
ATOM 946 O O . VAL A 1 114 ? 11.891 0.004 -18.466 1.00 79.06 114 VAL A O 1
ATOM 949 N N . ALA A 1 115 ? 10.178 -1.321 -17.900 1.00 80.38 115 ALA A N 1
ATOM 950 C CA . ALA A 1 115 ? 10.155 -2.046 -19.173 1.00 80.38 115 ALA A CA 1
ATOM 951 C C . ALA A 1 115 ? 10.056 -1.128 -20.420 1.00 80.38 115 ALA A C 1
ATOM 953 O O . ALA A 1 115 ? 10.945 -1.198 -21.270 1.00 80.38 115 ALA A O 1
ATOM 954 N N . PRO A 1 116 ? 9.058 -0.227 -20.550 1.00 84.75 116 PRO A N 1
ATOM 955 C CA . PRO A 1 116 ? 8.984 0.697 -21.680 1.00 84.75 116 PRO A CA 1
ATOM 956 C C . PRO A 1 116 ? 10.120 1.726 -21.674 1.00 84.75 116 PRO A C 1
ATOM 958 O O . PRO A 1 116 ? 10.581 2.116 -22.746 1.00 84.75 116 PRO A O 1
ATOM 961 N N . HIS A 1 117 ? 10.611 2.141 -20.500 1.00 83.81 117 HIS A N 1
ATOM 962 C CA . HIS A 1 117 ? 11.747 3.058 -20.417 1.00 83.81 117 HIS A CA 1
ATOM 963 C C . HIS A 1 117 ? 13.024 2.436 -21.004 1.00 83.81 117 HIS A C 1
ATOM 965 O O . HIS A 1 117 ? 13.680 3.068 -21.824 1.00 83.81 117 HIS A O 1
ATOM 971 N N . VAL A 1 118 ? 13.328 1.179 -20.661 1.00 87.94 118 VAL A N 1
ATOM 972 C CA . VAL A 1 118 ? 14.490 0.437 -21.182 1.00 87.94 118 VAL A CA 1
ATOM 973 C C . VAL A 1 118 ? 14.389 0.207 -22.690 1.00 87.94 118 VAL A C 1
ATOM 975 O O . VAL A 1 118 ? 15.387 0.316 -23.400 1.00 87.94 118 VAL A O 1
ATOM 978 N N . ILE A 1 119 ? 13.191 -0.078 -23.209 1.00 89.88 119 ILE A N 1
ATOM 979 C CA . ILE A 1 119 ? 12.982 -0.207 -24.658 1.00 89.88 119 ILE A CA 1
ATOM 980 C C . ILE A 1 119 ? 13.278 1.131 -25.345 1.00 89.88 119 ILE A C 1
ATOM 982 O O . ILE A 1 119 ? 14.032 1.170 -26.315 1.00 89.88 119 ILE A O 1
ATOM 986 N N . SER A 1 120 ? 12.740 2.230 -24.812 1.00 89.88 120 SER A N 1
ATOM 987 C CA . SER A 1 120 ? 12.962 3.573 -25.354 1.00 89.88 120 SER A CA 1
ATOM 988 C C . SER A 1 120 ? 14.444 3.961 -25.351 1.00 89.88 120 SER A C 1
ATOM 990 O O . SER A 1 120 ? 14.969 4.392 -26.378 1.00 89.88 120 SER A O 1
ATOM 992 N N . THR A 1 121 ? 15.153 3.742 -24.238 1.00 91.31 121 THR A N 1
ATOM 993 C CA . THR A 1 121 ? 16.587 4.053 -24.153 1.00 91.31 121 THR A CA 1
ATOM 994 C C . THR A 1 121 ? 17.412 3.184 -25.094 1.00 91.31 121 THR A C 1
ATOM 996 O O . THR A 1 121 ? 18.313 3.705 -25.743 1.00 91.31 121 THR A O 1
ATOM 999 N N . SER A 1 122 ? 17.071 1.901 -25.247 1.00 92.31 122 SER A N 1
ATOM 1000 C CA . SER A 1 122 ? 17.744 0.995 -26.188 1.00 92.31 122 SER A CA 1
ATOM 1001 C C . SER A 1 122 ? 17.569 1.446 -27.642 1.00 92.31 122 SER A C 1
ATOM 1003 O O . SER A 1 122 ? 18.538 1.484 -28.398 1.00 92.31 122 SER A O 1
ATOM 1005 N N . VAL A 1 123 ? 16.351 1.842 -28.032 1.00 95.44 123 VAL A N 1
ATOM 1006 C CA . VAL A 1 123 ? 16.054 2.357 -29.381 1.00 95.44 123 VAL A CA 1
ATOM 1007 C C . VAL A 1 123 ? 16.781 3.674 -29.635 1.00 95.44 123 VAL A C 1
ATOM 1009 O O . VAL A 1 123 ? 17.410 3.834 -30.678 1.00 95.44 123 VAL A O 1
ATOM 1012 N N . MET A 1 124 ? 16.746 4.602 -28.678 1.00 95.62 124 MET A N 1
ATOM 1013 C CA . MET A 1 124 ? 17.459 5.877 -28.777 1.00 95.62 124 MET A CA 1
ATOM 1014 C C . MET A 1 124 ? 18.965 5.663 -28.969 1.00 95.62 124 MET A C 1
ATOM 1016 O O . MET A 1 124 ? 19.581 6.312 -29.812 1.00 95.62 124 MET A O 1
ATOM 1020 N N . LEU A 1 125 ? 19.550 4.722 -28.227 1.00 94.62 125 LEU A N 1
ATOM 1021 C CA . LEU A 1 125 ? 20.972 4.397 -28.306 1.00 94.62 125 LEU A CA 1
ATOM 1022 C C . LEU A 1 125 ? 21.322 3.759 -29.661 1.00 94.62 125 LEU A C 1
ATOM 1024 O O . LEU A 1 125 ? 22.299 4.159 -30.291 1.00 94.62 125 LEU A O 1
ATOM 1028 N N . ALA A 1 126 ? 20.485 2.848 -30.168 1.00 95.88 126 ALA A N 1
ATOM 1029 C CA . ALA A 1 126 ? 20.646 2.276 -31.505 1.00 95.88 126 ALA A CA 1
ATOM 1030 C C . ALA A 1 126 ? 20.580 3.349 -32.608 1.00 95.88 126 ALA A C 1
ATOM 1032 O O . ALA A 1 126 ? 21.425 3.371 -33.504 1.00 95.88 126 ALA A O 1
ATOM 1033 N N . LEU A 1 127 ? 19.623 4.279 -32.517 1.00 95.88 127 LEU A N 1
ATOM 1034 C CA . LEU A 1 127 ? 19.502 5.400 -33.452 1.00 95.88 127 LEU A CA 1
ATOM 1035 C C . LEU A 1 127 ? 20.709 6.341 -33.384 1.00 95.88 127 LEU A C 1
ATOM 1037 O O . LEU A 1 127 ? 21.181 6.784 -34.429 1.00 95.88 127 LEU A O 1
ATOM 1041 N N . MET A 1 128 ? 21.253 6.604 -32.191 1.00 95.62 128 MET A N 1
ATOM 1042 C CA . MET A 1 128 ? 22.494 7.373 -32.048 1.00 95.62 128 MET A CA 1
ATOM 1043 C C . MET A 1 128 ? 23.668 6.707 -32.769 1.00 95.62 128 MET A C 1
ATOM 1045 O O . MET A 1 128 ? 24.420 7.394 -33.455 1.00 95.62 128 MET A O 1
ATOM 1049 N N . VAL A 1 129 ? 23.820 5.385 -32.661 1.00 95.56 129 VAL A N 1
ATOM 1050 C CA . VAL A 1 129 ? 24.892 4.654 -33.358 1.00 95.56 129 VAL A CA 1
ATOM 1051 C C . VAL A 1 129 ? 24.737 4.772 -34.874 1.00 95.56 129 VAL A C 1
ATOM 1053 O O . VAL A 1 129 ? 25.701 5.106 -35.562 1.00 95.56 129 VAL A O 1
ATOM 1056 N N . VAL A 1 130 ? 23.524 4.559 -35.395 1.00 96.12 130 VAL A N 1
ATOM 1057 C CA . VAL A 1 130 ? 23.232 4.731 -36.829 1.00 96.12 130 VAL A CA 1
ATOM 1058 C C . VAL A 1 130 ? 23.563 6.153 -37.280 1.00 96.12 130 VAL A C 1
ATOM 1060 O O . VAL A 1 130 ? 24.216 6.333 -38.306 1.00 96.12 130 VAL A O 1
ATOM 1063 N N . HIS A 1 131 ? 23.173 7.156 -36.494 1.00 93.38 131 HIS A N 1
ATOM 1064 C CA . HIS A 1 131 ? 23.449 8.555 -36.795 1.00 93.38 131 HIS A CA 1
ATOM 1065 C C . HIS A 1 131 ? 24.952 8.860 -36.848 1.00 93.38 131 HIS A C 1
ATOM 1067 O O . HIS A 1 131 ? 25.408 9.525 -37.774 1.00 93.38 131 HIS A O 1
ATOM 1073 N N . ILE A 1 132 ? 25.747 8.330 -35.913 1.00 93.06 132 ILE A N 1
ATOM 1074 C CA . ILE A 1 132 ? 27.209 8.496 -35.921 1.00 93.06 132 ILE A CA 1
ATOM 1075 C C . ILE A 1 132 ? 27.813 7.902 -37.200 1.00 93.06 132 ILE A C 1
ATOM 1077 O O . ILE A 1 132 ? 28.616 8.561 -37.859 1.00 93.06 132 ILE A O 1
ATOM 1081 N N . VAL A 1 133 ? 27.402 6.689 -37.589 1.00 94.06 133 VAL A N 1
ATOM 1082 C CA . VAL A 1 133 ? 27.877 6.046 -38.827 1.00 94.06 133 VAL A CA 1
ATOM 1083 C C . VAL A 1 133 ? 27.514 6.884 -40.050 1.00 94.06 133 VAL A C 1
ATOM 1085 O O . VAL A 1 133 ? 28.365 7.098 -40.911 1.00 94.06 133 VAL A O 1
ATOM 1088 N N . GLN A 1 134 ? 26.280 7.397 -40.111 1.00 91.25 134 GLN A N 1
ATOM 1089 C CA . GLN A 1 134 ? 25.849 8.296 -41.181 1.00 91.25 134 GLN A CA 1
ATOM 1090 C C . GLN A 1 134 ? 26.740 9.538 -41.251 1.00 91.25 134 GLN A C 1
ATOM 1092 O O . GLN A 1 134 ? 27.268 9.833 -42.318 1.00 91.25 134 GLN A O 1
ATOM 1097 N N . VAL A 1 135 ? 26.950 10.239 -40.134 1.00 93.56 135 VAL A N 1
ATOM 1098 C CA . VAL A 1 135 ? 27.767 11.462 -40.098 1.00 93.56 135 VAL A CA 1
ATOM 1099 C C . VAL A 1 135 ? 29.199 11.189 -40.555 1.00 93.56 135 VAL A C 1
ATOM 1101 O O . VAL A 1 135 ? 29.729 11.954 -41.352 1.00 93.56 135 VAL A O 1
ATOM 1104 N N . VAL A 1 136 ? 29.821 10.092 -40.119 1.00 92.69 136 VAL A N 1
ATOM 1105 C CA . VAL A 1 136 ? 31.180 9.738 -40.559 1.00 92.69 136 VAL A CA 1
ATOM 1106 C C . VAL A 1 136 ? 31.210 9.422 -42.056 1.00 92.69 136 VAL A C 1
ATOM 1108 O O . VAL A 1 136 ? 32.062 9.938 -42.769 1.00 92.69 136 VAL A O 1
ATOM 1111 N N . PHE A 1 137 ? 30.271 8.618 -42.558 1.00 88.69 137 PHE A N 1
ATOM 1112 C CA . PHE A 1 137 ? 30.275 8.192 -43.959 1.00 88.69 137 PHE A CA 1
ATOM 1113 C C . PHE A 1 137 ? 29.941 9.334 -44.929 1.00 88.69 137 PHE A C 1
ATOM 1115 O O . PHE A 1 137 ? 30.541 9.423 -45.997 1.00 88.69 137 PHE A O 1
ATOM 1122 N N . PHE A 1 138 ? 29.008 10.216 -44.557 1.00 80.62 138 PHE A N 1
ATOM 1123 C CA . PHE A 1 138 ? 28.648 11.394 -45.351 1.00 80.62 138 PHE A CA 1
ATOM 1124 C C . PHE A 1 138 ? 29.680 12.522 -45.272 1.00 80.62 138 PHE A C 1
ATOM 1126 O O . PHE A 1 138 ? 29.728 13.323 -46.191 1.00 80.62 138 PHE A O 1
ATOM 1133 N N . ASN A 1 139 ? 30.484 12.614 -44.210 1.00 73.00 139 ASN A N 1
ATOM 1134 C CA . ASN A 1 139 ? 31.529 13.640 -44.095 1.00 73.00 139 ASN A CA 1
ATOM 1135 C C . ASN A 1 139 ? 32.863 13.207 -44.736 1.00 73.00 139 ASN A C 1
ATOM 1137 O O . ASN A 1 139 ? 33.709 14.038 -45.042 1.00 73.00 139 ASN A O 1
ATOM 1141 N N . VAL A 1 140 ? 33.075 11.901 -44.921 1.00 63.91 140 VAL A N 1
ATOM 1142 C CA . VAL A 1 140 ? 34.273 11.351 -45.586 1.00 63.91 140 VAL A CA 1
ATOM 1143 C C . VAL A 1 140 ? 34.106 11.269 -47.113 1.00 63.91 140 VAL A C 1
ATOM 1145 O O . VAL A 1 140 ? 35.097 11.096 -47.823 1.00 63.91 140 VAL A O 1
ATOM 1148 N N . ARG A 1 141 ? 32.880 11.404 -47.631 1.00 50.94 141 ARG A N 1
ATOM 1149 C CA . ARG A 1 141 ? 32.567 11.404 -49.066 1.00 50.94 141 ARG A CA 1
ATOM 1150 C C . ARG A 1 141 ? 32.286 12.811 -49.574 1.00 50.94 141 ARG A C 1
ATOM 1152 O O . ARG A 1 141 ? 32.706 13.085 -50.718 1.00 50.94 141 ARG A O 1
#

Radius of gyration: 24.17 Å; chains: 1; bounding box: 56×26×76 Å

Foldseek 3Di:
DDDPCDLVNLVVLLVVLVVVLVVLLVVADPVLNCCLVPPLCVVLPDPVNLVCCVVVVDDLVRLLVVLCVVCVVVLVVDPDPVNSVSSSVSSSSSSVSSVSVSVSVVVVVCVVVVVVVVVVVVVVVVVVVVVVVVVVVVVVD